Protein AF-A0A4V2Z2Y6-F1 (afdb_monomer_lite)

Organism: NCBI:txid2541721

pLDDT: mean 91.77, std 3.87, range [68.0, 96.38]

Structure (mmCIF, N/CA/C/O backbone):
data_AF-A0A4V2Z2Y6-F1
#
_entry.id   AF-A0A4V2Z2Y6-F1
#
loop_
_atom_site.group_PDB
_atom_site.id
_atom_site.type_symbol
_atom_site.label_atom_id
_atom_site.label_alt_id
_atom_site.label_comp_id
_atom_site.label_asym_id
_atom_site.label_entity_id
_atom_site.label_seq_id
_atom_site.pdbx_PDB_ins_code
_atom_site.Cartn_x
_atom_site.Cartn_y
_atom_site.Cartn_z
_atom_site.occupancy
_atom_site.B_iso_or_equiv
_atom_site.auth_seq_id
_atom_site.auth_comp_id
_atom_site.auth_asym_id
_atom_site.auth_atom_id
_atom_site.pdbx_PDB_model_num
ATOM 1 N N . MET A 1 1 ? 8.588 10.520 -8.752 1.00 68.00 1 MET A N 1
ATOM 2 C CA . MET A 1 1 ? 9.997 10.055 -8.668 1.00 68.00 1 MET A CA 1
ATOM 3 C C . MET A 1 1 ? 9.843 8.605 -8.292 1.00 68.00 1 MET A C 1
ATOM 5 O O . MET A 1 1 ? 9.281 8.375 -7.235 1.00 68.00 1 MET A O 1
ATOM 9 N N . ALA A 1 2 ? 10.259 7.657 -9.127 1.00 83.81 2 ALA A N 1
ATOM 10 C CA . ALA A 1 2 ? 10.007 6.252 -8.828 1.00 83.81 2 ALA A CA 1
ATOM 11 C C . ALA A 1 2 ? 10.608 5.835 -7.472 1.00 83.81 2 ALA A C 1
ATOM 13 O O . ALA A 1 2 ? 11.681 6.308 -7.082 1.00 83.81 2 ALA A O 1
ATOM 14 N N . LEU A 1 3 ? 9.924 4.936 -6.769 1.00 88.38 3 LEU A N 1
ATOM 15 C CA . LEU A 1 3 ? 10.452 4.261 -5.594 1.00 88.38 3 LEU A CA 1
ATOM 16 C C . LEU A 1 3 ? 11.565 3.317 -6.046 1.00 88.38 3 LEU A C 1
ATOM 18 O O . LEU A 1 3 ? 11.307 2.328 -6.735 1.00 88.38 3 LEU A O 1
ATOM 22 N N . SER A 1 4 ? 12.796 3.604 -5.630 1.00 90.88 4 SER A N 1
ATOM 23 C CA . SER A 1 4 ? 13.907 2.666 -5.796 1.00 90.88 4 SER A CA 1
ATOM 24 C C . SER A 1 4 ? 13.639 1.371 -5.029 1.00 90.88 4 SER A C 1
ATOM 26 O O . SER A 1 4 ? 12.834 1.341 -4.092 1.00 90.88 4 SER A O 1
ATOM 28 N N . TYR A 1 5 ? 14.365 0.305 -5.361 1.00 90.12 5 TYR A N 1
ATOM 29 C CA . TYR A 1 5 ? 14.294 -0.952 -4.610 1.00 90.12 5 TYR A CA 1
ATOM 30 C C . TYR A 1 5 ? 14.439 -0.767 -3.088 1.00 90.12 5 TYR A C 1
ATOM 32 O O . TYR A 1 5 ? 13.681 -1.350 -2.315 1.00 90.12 5 TYR A O 1
ATOM 40 N N . GLU A 1 6 ? 15.359 0.093 -2.638 1.00 91.06 6 GLU A N 1
ATOM 41 C CA . GLU A 1 6 ? 15.548 0.373 -1.209 1.00 91.06 6 GLU A CA 1
ATOM 42 C C . GLU A 1 6 ? 14.311 1.048 -0.588 1.00 91.06 6 GLU A C 1
ATOM 44 O O . GLU A 1 6 ? 13.878 0.674 0.506 1.00 91.06 6 GLU A O 1
ATOM 49 N N . SER A 1 7 ? 13.708 2.014 -1.290 1.00 91.81 7 SER A N 1
ATOM 50 C CA . SER A 1 7 ? 12.463 2.656 -0.855 1.00 91.81 7 SER A CA 1
ATOM 51 C C . SER A 1 7 ? 11.309 1.657 -0.792 1.00 91.81 7 SER A C 1
ATOM 53 O O . SER A 1 7 ? 10.552 1.661 0.177 1.00 91.81 7 SER A O 1
ATOM 55 N N . VAL A 1 8 ? 11.208 0.746 -1.764 1.00 91.94 8 VAL A N 1
ATOM 56 C CA . VAL A 1 8 ? 10.206 -0.330 -1.759 1.00 91.94 8 VAL A CA 1
ATOM 57 C C . VAL A 1 8 ? 10.421 -1.255 -0.560 1.00 91.94 8 VAL A C 1
ATOM 59 O O . VAL A 1 8 ? 9.474 -1.550 0.163 1.00 91.94 8 VAL A O 1
ATOM 62 N N . GLN A 1 9 ? 11.658 -1.648 -0.249 1.00 92.38 9 GLN A N 1
ATOM 63 C CA . GLN A 1 9 ? 11.939 -2.449 0.949 1.00 92.38 9 GLN A CA 1
ATOM 64 C C . GLN A 1 9 ? 11.532 -1.737 2.248 1.00 92.38 9 GLN A C 1
ATOM 66 O O . GLN A 1 9 ? 11.025 -2.378 3.172 1.00 92.38 9 GLN A O 1
ATOM 71 N N . LYS A 1 10 ? 11.728 -0.416 2.338 1.00 93.81 10 LYS A N 1
ATOM 72 C CA . LYS A 1 10 ? 11.241 0.382 3.475 1.00 93.81 10 LYS A CA 1
ATOM 73 C C . LYS A 1 10 ? 9.711 0.414 3.516 1.00 93.81 10 LYS A C 1
ATOM 75 O O . LYS A 1 10 ? 9.150 0.209 4.589 1.00 93.81 10 LYS A O 1
ATOM 80 N N . ALA A 1 11 ? 9.043 0.559 2.371 1.00 93.62 11 ALA A N 1
ATOM 81 C CA . ALA A 1 11 ? 7.581 0.513 2.270 1.00 93.62 11 ALA A CA 1
ATOM 82 C C . ALA A 1 11 ? 7.025 -0.814 2.785 1.00 93.62 11 ALA A C 1
ATOM 84 O O . ALA A 1 11 ? 6.099 -0.826 3.591 1.00 93.62 11 ALA A O 1
ATOM 85 N N . TYR A 1 12 ? 7.658 -1.929 2.422 1.00 94.12 12 TYR A N 1
ATOM 86 C CA . TYR A 1 12 ? 7.295 -3.251 2.932 1.00 94.12 12 TYR A CA 1
ATOM 87 C C . TYR A 1 12 ? 7.425 -3.354 4.452 1.00 94.12 12 TYR A C 1
ATOM 89 O O . TYR A 1 12 ? 6.536 -3.903 5.101 1.00 94.12 12 TYR A O 1
ATOM 97 N N . LYS A 1 13 ? 8.490 -2.802 5.048 1.00 94.88 13 LYS A N 1
ATOM 98 C CA . LYS A 1 13 ? 8.627 -2.757 6.515 1.00 94.88 13 LYS A CA 1
ATOM 99 C C . LYS A 1 13 ? 7.481 -1.977 7.154 1.00 94.88 13 LYS A C 1
ATOM 101 O O . LYS A 1 13 ? 6.908 -2.448 8.132 1.00 94.88 13 LYS A O 1
ATOM 106 N N . VAL A 1 14 ? 7.108 -0.834 6.578 1.00 95.06 14 VAL A N 1
ATOM 107 C CA . VAL A 1 14 ? 5.961 -0.052 7.056 1.00 95.06 14 VAL A CA 1
ATOM 108 C C . VAL A 1 14 ? 4.663 -0.847 6.910 1.00 95.06 14 VAL A C 1
ATOM 110 O O . VAL A 1 14 ? 3.914 -0.943 7.876 1.00 95.06 14 VAL A O 1
ATOM 113 N N . PHE A 1 15 ? 4.411 -1.495 5.770 1.00 95.56 15 PHE A N 1
ATOM 114 C CA . PHE A 1 15 ? 3.228 -2.343 5.595 1.00 95.56 15 PHE A CA 1
ATOM 115 C C . PHE A 1 15 ? 3.176 -3.494 6.605 1.00 95.56 15 PHE A C 1
ATOM 117 O O . PHE A 1 15 ? 2.107 -3.792 7.129 1.00 95.56 15 PHE A O 1
ATOM 124 N N . HIS A 1 16 ? 4.310 -4.108 6.950 1.00 95.62 16 HIS A N 1
ATOM 125 C CA . HIS A 1 16 ? 4.364 -5.124 8.004 1.00 95.62 16 HIS A CA 1
ATOM 126 C C . HIS A 1 16 ? 4.024 -4.570 9.395 1.00 95.62 16 HIS A C 1
ATOM 128 O O . HIS A 1 16 ? 3.392 -5.272 10.184 1.00 95.62 16 HIS A O 1
ATOM 134 N N . GLU A 1 17 ? 4.392 -3.324 9.697 1.00 95.38 17 GLU A N 1
ATOM 135 C CA . GLU A 1 17 ? 3.953 -2.653 10.925 1.00 95.38 17 GLU A CA 1
ATOM 136 C C . GLU A 1 17 ? 2.448 -2.355 10.892 1.00 95.38 17 GLU A C 1
ATOM 138 O O . GLU A 1 17 ? 1.746 -2.652 11.859 1.00 95.38 17 GLU A O 1
ATOM 143 N N . LEU A 1 18 ? 1.923 -1.869 9.763 1.00 94.12 18 LEU A N 1
ATOM 144 C CA . LEU A 1 18 ? 0.485 -1.642 9.581 1.00 94.12 18 LEU A CA 1
ATOM 145 C C . LEU A 1 18 ? -0.325 -2.940 9.664 1.00 94.12 18 LEU A C 1
ATOM 147 O O . LEU A 1 18 ? -1.430 -2.932 10.200 1.00 94.12 18 LEU A O 1
ATOM 151 N N . LYS A 1 19 ? 0.238 -4.072 9.225 1.00 95.38 19 LYS A N 1
ATOM 152 C CA . LYS A 1 19 ? -0.386 -5.398 9.332 1.00 95.38 19 LYS A CA 1
ATOM 153 C C . LYS A 1 19 ? -0.694 -5.802 10.778 1.00 95.38 19 LYS A C 1
ATOM 155 O O . LYS A 1 19 ? -1.596 -6.597 11.009 1.00 95.38 19 LYS A O 1
ATOM 160 N N . LYS A 1 20 ? 0.004 -5.243 11.774 1.00 94.88 20 LYS A N 1
ATOM 161 C CA . LYS A 1 20 ? -0.326 -5.473 13.193 1.00 94.88 20 LYS A CA 1
ATOM 162 C C . LYS A 1 20 ? -1.671 -4.847 13.586 1.00 94.88 20 LYS A C 1
ATOM 164 O O . LYS A 1 20 ? -2.311 -5.338 14.507 1.00 94.88 20 LYS A O 1
ATOM 169 N N . ILE A 1 21 ? -2.083 -3.785 12.892 1.00 93.75 21 ILE A N 1
ATOM 170 C CA . ILE A 1 21 ? -3.359 -3.075 13.082 1.00 93.75 21 ILE A CA 1
ATOM 171 C C . ILE A 1 21 ? -4.419 -3.602 12.103 1.00 93.75 21 ILE A C 1
ATOM 173 O O . ILE A 1 21 ? -5.591 -3.688 12.454 1.00 93.75 21 ILE A O 1
ATOM 177 N N . LEU A 1 22 ? -3.998 -3.992 10.895 1.00 93.75 22 LEU A N 1
ATOM 178 C CA . LEU A 1 22 ? -4.827 -4.579 9.842 1.00 93.75 22 LEU A CA 1
ATOM 179 C C . LEU A 1 22 ? -4.324 -5.997 9.498 1.00 93.75 22 LEU A C 1
ATOM 181 O O . LEU A 1 22 ? -3.590 -6.165 8.521 1.00 93.75 22 LEU A O 1
ATOM 185 N N . PRO A 1 23 ? -4.691 -7.035 10.277 1.00 93.69 23 PRO A N 1
ATOM 186 C CA . PRO A 1 23 ? -4.166 -8.397 10.104 1.00 93.69 23 PRO A CA 1
ATOM 187 C C . PRO A 1 23 ? -4.456 -9.015 8.735 1.00 93.69 23 PRO A C 1
ATOM 189 O O . PRO A 1 23 ? -3.683 -9.844 8.250 1.00 93.69 23 PRO A O 1
ATOM 192 N N . GLU A 1 24 ? -5.548 -8.581 8.108 1.00 94.12 24 GLU A N 1
ATOM 193 C CA . GLU A 1 24 ? -5.983 -9.006 6.778 1.00 94.12 24 GLU A CA 1
ATOM 194 C C . GLU A 1 24 ? -5.103 -8.461 5.645 1.00 94.12 24 GLU A C 1
ATOM 196 O O . GLU A 1 24 ? -5.280 -8.863 4.501 1.00 94.12 24 GLU A O 1
ATOM 201 N N . LEU A 1 25 ? -4.144 -7.570 5.939 1.00 95.94 25 LEU A N 1
ATOM 202 C CA . LEU A 1 25 ? -3.232 -7.030 4.937 1.00 95.94 25 LEU A CA 1
ATOM 203 C C . LEU A 1 25 ? -2.322 -8.131 4.362 1.00 95.94 25 LEU A C 1
ATOM 205 O O .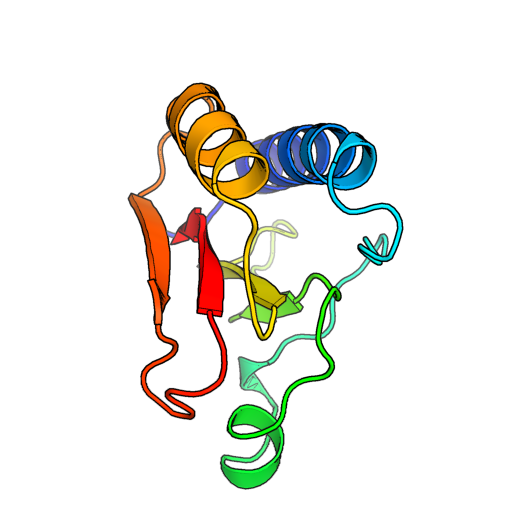 LEU A 1 25 ? -1.409 -8.658 5.013 1.00 95.94 25 LEU A O 1
ATOM 209 N N . GLU A 1 26 ? -2.557 -8.463 3.103 1.00 96.06 26 GLU A N 1
ATOM 210 C CA . GLU A 1 26 ? -1.750 -9.326 2.260 1.00 96.06 26 GLU A CA 1
ATOM 211 C C . GLU A 1 26 ? -0.602 -8.519 1.637 1.00 96.06 26 GLU A C 1
ATOM 213 O O . GLU A 1 26 ? -0.800 -7.523 0.941 1.00 96.06 26 GLU A O 1
ATOM 218 N N . ILE A 1 27 ? 0.628 -8.964 1.900 1.00 95.75 27 ILE A N 1
ATOM 219 C CA . ILE A 1 27 ? 1.861 -8.310 1.449 1.00 95.75 27 ILE A CA 1
ATOM 220 C C . ILE A 1 27 ? 2.644 -9.340 0.619 1.00 95.75 27 ILE A C 1
ATOM 222 O O . ILE A 1 27 ? 3.484 -10.057 1.171 1.00 95.75 27 ILE A O 1
ATOM 226 N N . PRO A 1 28 ? 2.329 -9.510 -0.677 1.00 93.56 28 PRO A N 1
ATOM 227 C CA . PRO A 1 28 ? 3.026 -10.457 -1.538 1.00 93.56 28 PRO A CA 1
ATOM 228 C C . PRO A 1 28 ? 4.480 -10.028 -1.748 1.00 93.56 28 PRO A C 1
ATOM 230 O O . PRO A 1 28 ? 4.772 -8.842 -1.888 1.00 93.56 28 PRO A O 1
ATOM 233 N N . SER A 1 29 ? 5.400 -10.993 -1.842 1.00 86.38 29 SER A N 1
ATOM 234 C CA . SER A 1 29 ? 6.809 -10.711 -2.166 1.00 86.38 29 SER A CA 1
ATOM 235 C C . SER A 1 29 ? 6.975 -10.030 -3.528 1.00 86.38 29 SER A C 1
ATOM 237 O O . SER A 1 29 ? 7.926 -9.281 -3.723 1.00 86.38 29 SER A O 1
ATOM 239 N N . TRP A 1 30 ? 6.034 -10.274 -4.444 1.00 85.75 30 TRP A N 1
ATOM 240 C CA . TRP A 1 30 ? 5.940 -9.635 -5.751 1.00 85.75 30 TRP A CA 1
ATOM 241 C C . TRP A 1 30 ? 4.498 -9.165 -5.960 1.00 85.75 30 TRP A C 1
ATOM 243 O O . TRP A 1 30 ? 3.633 -10.005 -6.209 1.00 85.75 30 TRP A O 1
ATOM 253 N N . PRO A 1 31 ? 4.216 -7.863 -5.802 1.00 91.50 31 PRO A N 1
ATOM 254 C CA . PRO A 1 31 ? 2.872 -7.346 -5.974 1.00 91.50 31 PRO A CA 1
ATOM 255 C C . PRO A 1 31 ? 2.504 -7.341 -7.460 1.00 91.50 31 PRO A C 1
ATOM 257 O O . PRO A 1 31 ? 3.377 -7.223 -8.326 1.00 91.50 31 PRO A O 1
ATOM 260 N N . GLU A 1 32 ? 1.213 -7.489 -7.756 1.00 92.25 32 GLU A N 1
ATOM 261 C CA . GLU A 1 32 ? 0.713 -7.335 -9.124 1.00 92.25 32 GLU A CA 1
ATOM 262 C C . GLU A 1 32 ? 0.926 -5.895 -9.606 1.00 92.25 32 GLU A C 1
ATOM 264 O O . GLU A 1 32 ? 0.741 -4.948 -8.835 1.00 92.25 32 GLU A O 1
ATOM 269 N N . ASP A 1 33 ? 1.284 -5.742 -10.885 1.00 93.00 33 ASP A N 1
ATOM 270 C CA . ASP A 1 33 ? 1.350 -4.436 -11.537 1.00 93.00 33 ASP A CA 1
ATOM 271 C C . ASP A 1 33 ? -0.050 -4.025 -12.004 1.00 93.00 33 ASP A C 1
ATOM 273 O O . ASP A 1 33 ? -0.631 -4.606 -12.926 1.00 93.00 33 ASP A O 1
ATOM 277 N N . MET A 1 34 ? -0.616 -3.019 -11.344 1.00 92.50 34 MET A N 1
ATOM 278 C CA . MET A 1 34 ? -1.919 -2.476 -11.705 1.00 92.50 34 MET A CA 1
ATOM 279 C C . MET A 1 34 ? -1.881 -1.659 -12.999 1.00 92.50 34 MET A C 1
ATOM 281 O O . MET A 1 34 ? -2.943 -1.412 -13.578 1.00 92.50 34 MET A O 1
ATOM 285 N N . SER A 1 35 ? -0.707 -1.256 -13.493 1.00 88.94 35 SER A N 1
ATOM 286 C CA . SER A 1 35 ? -0.582 -0.540 -14.767 1.00 88.94 35 SER A CA 1
ATOM 287 C C . SER A 1 35 ? -1.005 -1.374 -15.975 1.00 88.94 35 SER A C 1
ATOM 289 O O . SER A 1 35 ? -1.447 -0.808 -16.974 1.00 88.94 35 SER A O 1
ATOM 291 N N . ASP A 1 36 ? -1.009 -2.700 -15.850 1.00 89.31 36 ASP A N 1
ATOM 292 C CA . ASP A 1 36 ? -1.486 -3.612 -16.896 1.00 89.31 36 ASP A CA 1
ATOM 293 C C . ASP A 1 36 ? -2.988 -3.923 -16.784 1.00 89.31 36 ASP A C 1
ATOM 295 O O . ASP A 1 36 ? -3.574 -4.596 -17.633 1.00 89.31 36 ASP A O 1
ATOM 299 N N . TRP A 1 37 ? -3.649 -3.454 -15.722 1.00 91.88 37 TRP A N 1
ATOM 300 C CA . TRP A 1 37 ? -5.061 -3.743 -15.496 1.00 91.88 37 TRP A CA 1
ATOM 301 C C . TRP A 1 37 ? -5.969 -2.880 -16.370 1.00 91.88 37 TRP A C 1
ATOM 303 O O . TRP A 1 37 ? -5.721 -1.685 -16.552 1.00 91.88 37 TRP A O 1
ATOM 313 N N . SER A 1 38 ? -7.081 -3.471 -16.818 1.00 91.44 38 SER A N 1
ATOM 314 C CA . SER A 1 38 ? -8.189 -2.729 -17.419 1.00 91.44 38 SER A CA 1
ATOM 315 C C . SER A 1 38 ? -8.781 -1.725 -16.428 1.00 91.44 38 SER A C 1
ATOM 317 O O . SER A 1 38 ? -8.691 -1.899 -15.209 1.00 91.44 38 SER A O 1
ATOM 319 N N . GLU A 1 39 ? -9.439 -0.685 -16.940 1.00 87.62 39 GLU A N 1
ATOM 320 C CA . GLU A 1 39 ? -10.062 0.340 -16.094 1.00 87.62 39 GLU A CA 1
ATOM 321 C C . GLU A 1 39 ? -11.070 -0.254 -15.108 1.00 87.62 39 GLU A C 1
ATOM 323 O O . GLU A 1 39 ? -10.976 0.030 -13.916 1.00 87.62 39 GLU A O 1
ATOM 328 N N . SER A 1 40 ? -11.919 -1.174 -15.575 1.00 88.56 40 SER A N 1
ATOM 329 C CA . SER A 1 40 ? -12.901 -1.880 -14.746 1.00 88.56 40 SER A CA 1
ATOM 330 C C . SER A 1 40 ? -12.264 -2.673 -13.599 1.00 88.56 40 SER A C 1
ATOM 332 O O . SER A 1 40 ? -12.788 -2.698 -12.489 1.00 88.56 40 SER A O 1
ATOM 334 N N . LYS A 1 41 ? -11.103 -3.304 -13.830 1.00 90.06 41 LYS A N 1
ATOM 335 C CA . LYS A 1 41 ? -10.380 -4.040 -12.781 1.00 90.06 41 LYS A CA 1
ATOM 336 C C . LYS A 1 41 ? -9.756 -3.070 -11.769 1.00 90.06 41 LYS A C 1
ATOM 338 O O . LYS A 1 41 ? -9.690 -3.382 -10.585 1.00 90.06 41 LYS A O 1
ATOM 343 N N . ARG A 1 42 ? -9.334 -1.877 -12.208 1.00 89.25 42 ARG A N 1
ATOM 344 C CA . ARG A 1 42 ? -8.814 -0.827 -11.313 1.00 89.25 42 ARG A CA 1
ATOM 345 C C . ARG A 1 42 ? -9.892 -0.159 -10.466 1.00 89.25 42 ARG A C 1
ATOM 347 O O . ARG A 1 42 ? -9.538 0.405 -9.447 1.00 89.25 42 ARG A O 1
ATOM 354 N N . GLU A 1 43 ? -11.161 -0.187 -10.859 1.00 89.75 43 GLU A N 1
ATOM 355 C CA . GLU A 1 43 ? -12.273 0.372 -10.066 1.00 89.75 43 GLU A CA 1
ATOM 356 C C . GLU A 1 43 ? -12.656 -0.513 -8.872 1.00 89.75 43 GLU A C 1
ATOM 358 O O . GLU A 1 43 ? -13.171 -0.024 -7.865 1.00 89.75 43 GLU A O 1
ATOM 363 N N . SER A 1 44 ? -12.367 -1.811 -8.956 1.00 89.94 44 SER A N 1
ATOM 364 C CA . SER A 1 44 ? -12.655 -2.784 -7.901 1.00 89.94 44 SER A CA 1
ATOM 365 C C . SER A 1 44 ? -11.422 -3.648 -7.594 1.00 89.94 44 SER A C 1
ATOM 367 O O . SER A 1 44 ? -11.430 -4.860 -7.828 1.00 89.94 44 SER A O 1
ATOM 369 N N . PRO A 1 45 ? -10.320 -3.045 -7.102 1.00 91.38 45 PRO A N 1
ATOM 370 C CA . PRO A 1 45 ? -9.177 -3.816 -6.644 1.00 91.38 45 PRO A CA 1
ATOM 371 C C . PRO A 1 45 ? -9.573 -4.622 -5.403 1.00 91.38 45 PRO A C 1
ATOM 373 O O . PRO A 1 45 ? -10.370 -4.171 -4.578 1.00 91.38 45 PRO A O 1
ATOM 376 N N . LYS A 1 46 ? -8.978 -5.806 -5.227 1.00 93.06 46 LYS A N 1
ATOM 377 C CA . LYS A 1 46 ? -9.133 -6.553 -3.973 1.00 93.06 46 LYS A CA 1
ATOM 378 C C . LYS A 1 46 ? -8.555 -5.710 -2.832 1.00 93.06 46 LYS A C 1
ATOM 380 O O . LYS A 1 46 ? -7.424 -5.229 -2.934 1.00 93.06 46 LYS A O 1
ATOM 385 N N . ILE A 1 47 ? -9.339 -5.534 -1.773 1.00 94.12 47 ILE A N 1
ATOM 386 C CA . ILE A 1 47 ? -8.944 -4.793 -0.573 1.00 94.12 47 ILE A CA 1
ATOM 387 C C . ILE A 1 47 ? -7.881 -5.548 0.228 1.00 94.12 47 ILE A C 1
ATOM 389 O O . ILE A 1 47 ? -7.727 -6.761 0.101 1.00 94.12 47 ILE A O 1
ATOM 393 N N . ASN A 1 48 ? -7.168 -4.808 1.072 1.00 94.81 48 ASN A N 1
ATOM 394 C CA . ASN A 1 48 ? -6.137 -5.287 1.980 1.00 94.81 48 ASN A CA 1
ATOM 395 C C . ASN A 1 48 ? -5.049 -6.097 1.255 1.00 94.81 48 ASN A C 1
ATOM 397 O O . ASN A 1 48 ? -4.470 -7.002 1.835 1.00 94.81 48 ASN A O 1
ATOM 401 N N . LEU A 1 49 ? -4.747 -5.772 -0.004 1.00 96.19 49 LEU A N 1
ATOM 402 C CA . LEU A 1 49 ? -3.656 -6.365 -0.775 1.00 96.19 49 LEU A CA 1
ATOM 403 C C . LEU A 1 49 ? -2.731 -5.254 -1.276 1.00 96.19 49 LEU A C 1
ATOM 405 O O . LEU A 1 49 ? -3.203 -4.225 -1.762 1.00 96.19 49 LEU A O 1
ATOM 409 N N . VAL A 1 50 ? -1.421 -5.452 -1.126 1.00 96.38 50 VAL A N 1
ATOM 410 C CA . VAL A 1 50 ? -0.407 -4.536 -1.660 1.00 96.38 50 VAL A CA 1
ATOM 411 C C . VAL A 1 50 ? -0.232 -4.757 -3.162 1.00 96.38 50 VAL A C 1
ATOM 413 O O . VAL A 1 50 ? -0.006 -5.878 -3.620 1.00 96.38 50 VAL A O 1
ATOM 416 N N . TYR A 1 51 ? -0.269 -3.657 -3.906 1.00 95.69 51 TYR A N 1
ATOM 417 C CA . TYR A 1 51 ? -0.100 -3.571 -5.349 1.00 95.69 51 TYR A CA 1
ATOM 418 C C . TYR A 1 51 ? 1.017 -2.604 -5.720 1.00 95.69 51 TYR A C 1
ATOM 420 O O . TYR A 1 51 ? 1.295 -1.644 -4.995 1.00 95.69 51 TYR A O 1
ATOM 428 N N . GLY A 1 52 ? 1.615 -2.840 -6.883 1.00 94.31 52 GLY A N 1
ATOM 429 C CA . GLY A 1 52 ? 2.546 -1.923 -7.518 1.00 94.31 52 GLY A CA 1
ATOM 430 C C . GLY A 1 52 ? 1.932 -1.256 -8.750 1.00 94.31 52 GLY A C 1
ATOM 431 O O . GLY A 1 52 ? 0.944 -1.735 -9.305 1.00 94.31 52 GLY A O 1
ATOM 432 N N . PHE A 1 53 ? 2.529 -0.150 -9.182 1.00 92.38 53 PHE A N 1
ATOM 433 C CA . PHE A 1 53 ? 2.272 0.476 -10.481 1.00 92.38 53 PHE A CA 1
ATOM 434 C C . PHE A 1 53 ? 3.593 0.751 -11.193 1.00 92.38 53 PHE A C 1
ATOM 436 O O . PHE A 1 53 ? 4.503 1.320 -10.580 1.00 92.38 53 PHE A O 1
ATOM 443 N N . ASP A 1 54 ? 3.667 0.399 -12.475 1.00 91.50 54 ASP A N 1
ATOM 444 C CA . ASP A 1 54 ? 4.815 0.604 -13.363 1.00 91.50 54 ASP A CA 1
ATOM 445 C C . ASP A 1 54 ? 6.118 0.071 -12.759 1.00 91.50 54 ASP A C 1
ATOM 447 O O . ASP A 1 54 ? 6.987 0.835 -12.306 1.00 91.50 54 ASP A O 1
ATOM 451 N N . LYS A 1 55 ? 6.266 -1.257 -12.755 1.00 90.75 55 LYS A N 1
ATOM 452 C CA . LYS A 1 55 ? 7.488 -1.914 -12.286 1.00 90.75 55 LYS A CA 1
ATOM 453 C C . LYS A 1 55 ? 8.720 -1.387 -13.027 1.00 90.75 55 LYS A C 1
ATOM 455 O O . LYS A 1 55 ? 8.755 -1.309 -14.255 1.00 90.75 55 LYS A O 1
ATOM 460 N N . LYS A 1 56 ? 9.771 -1.067 -12.275 1.00 90.19 56 LYS A N 1
ATOM 461 C CA . LYS A 1 56 ? 11.044 -0.573 -12.814 1.00 90.19 56 LYS A CA 1
ATOM 462 C C . LYS A 1 56 ? 12.069 -1.697 -12.962 1.00 90.19 56 LYS A C 1
ATOM 464 O O . LYS A 1 56 ? 11.968 -2.760 -12.345 1.00 90.19 56 LYS A O 1
ATOM 469 N N . SER A 1 57 ? 13.087 -1.455 -13.788 1.00 86.38 57 SER A N 1
ATOM 470 C CA . SER A 1 57 ? 14.147 -2.429 -14.088 1.00 86.38 57 SER A CA 1
ATOM 471 C C . SER A 1 57 ? 15.002 -2.801 -12.874 1.00 86.38 57 SER A C 1
ATOM 473 O O . SER A 1 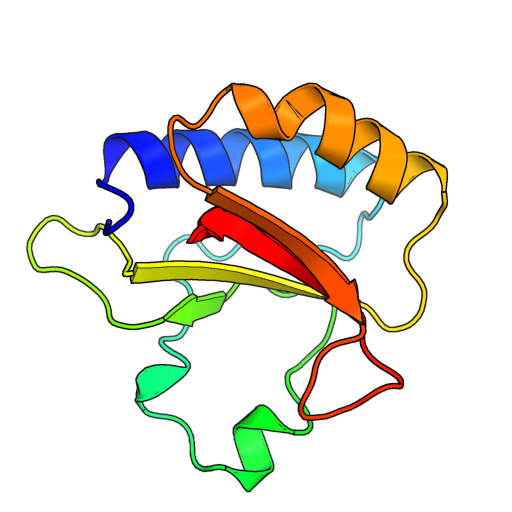57 ? 15.566 -3.889 -12.837 1.00 86.38 57 SER A O 1
ATOM 475 N N . ASP A 1 58 ? 15.093 -1.921 -11.876 1.00 86.12 58 ASP A N 1
ATOM 476 C CA . ASP A 1 58 ? 15.805 -2.147 -10.614 1.00 86.12 58 ASP A CA 1
ATOM 477 C C . ASP A 1 58 ? 14.952 -2.889 -9.569 1.00 86.12 58 ASP A C 1
ATOM 479 O O . ASP A 1 58 ? 15.356 -2.995 -8.418 1.00 86.12 58 ASP A O 1
ATOM 483 N N . SER A 1 59 ? 13.783 -3.422 -9.947 1.00 84.44 59 SER A N 1
ATOM 484 C CA . SER A 1 59 ? 12.761 -3.938 -9.017 1.00 84.44 59 SER A CA 1
ATOM 485 C C . SER A 1 59 ? 12.137 -2.871 -8.109 1.00 84.44 59 SER A C 1
ATOM 487 O O . SER A 1 59 ? 11.465 -3.211 -7.133 1.00 84.44 59 SER A O 1
ATOM 489 N N . GLY A 1 60 ? 12.330 -1.594 -8.439 1.00 90.31 60 GLY A N 1
ATOM 490 C CA . GLY A 1 60 ? 11.532 -0.489 -7.937 1.00 90.31 60 GLY A CA 1
ATOM 491 C C . GLY A 1 60 ? 10.133 -0.445 -8.558 1.00 90.31 60 GLY A C 1
ATOM 492 O O . GLY A 1 60 ? 9.772 -1.259 -9.415 1.00 90.31 60 GLY A O 1
ATOM 493 N N . TRP A 1 61 ? 9.350 0.542 -8.138 1.00 92.81 61 TRP A N 1
ATOM 494 C CA . TRP A 1 61 ? 7.981 0.779 -8.602 1.00 92.81 61 TRP A CA 1
ATOM 495 C C . TRP A 1 61 ? 7.735 2.277 -8.746 1.00 92.81 61 TRP A C 1
ATOM 497 O O . TRP A 1 61 ? 8.319 3.060 -8.004 1.00 92.81 61 TRP A O 1
ATOM 507 N N . GLU A 1 62 ? 6.874 2.713 -9.665 1.00 92.62 62 GLU A N 1
ATOM 508 C CA . GLU A 1 62 ? 6.438 4.117 -9.634 1.00 92.62 62 GLU A CA 1
ATOM 509 C C . GLU A 1 62 ? 5.586 4.374 -8.391 1.00 92.62 62 GLU A C 1
ATOM 511 O O . GLU A 1 62 ? 5.808 5.353 -7.691 1.00 92.62 62 GLU A O 1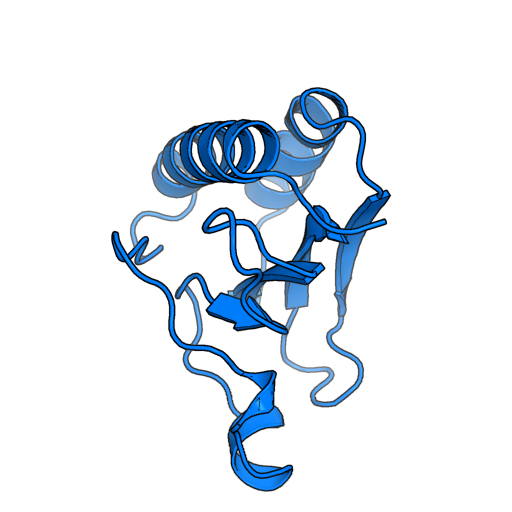
ATOM 516 N N . ASN A 1 63 ? 4.669 3.452 -8.079 1.00 92.50 63 ASN A N 1
ATOM 517 C CA . ASN A 1 63 ? 3.843 3.530 -6.879 1.00 92.50 63 ASN A CA 1
ATOM 518 C C . ASN A 1 63 ? 3.749 2.170 -6.196 1.00 92.50 63 ASN A C 1
ATOM 520 O O . ASN A 1 63 ? 3.731 1.135 -6.865 1.00 92.50 63 ASN A O 1
ATOM 524 N N . ILE A 1 64 ? 3.610 2.181 -4.872 1.00 94.75 64 ILE A N 1
ATOM 525 C CA . ILE A 1 64 ? 3.253 0.988 -4.107 1.00 94.75 64 ILE A CA 1
ATOM 526 C C . ILE A 1 64 ? 2.187 1.323 -3.072 1.00 94.75 64 ILE A C 1
ATOM 528 O O . ILE A 1 64 ? 2.366 2.231 -2.257 1.00 94.75 64 ILE A O 1
ATOM 532 N N . VAL A 1 65 ? 1.056 0.623 -3.133 1.00 95.88 65 VAL A N 1
ATOM 533 C CA . VAL A 1 65 ? -0.159 0.993 -2.397 1.00 95.88 65 VAL A CA 1
ATOM 534 C C . VAL A 1 65 ? -0.970 -0.231 -1.994 1.00 95.88 65 VAL A C 1
ATOM 536 O O . VAL A 1 65 ? -0.840 -1.291 -2.593 1.00 95.88 65 VAL A O 1
ATOM 539 N N . PHE A 1 66 ? -1.866 -0.075 -1.028 1.00 96.38 66 PHE A N 1
ATOM 540 C CA . PHE A 1 66 ? -2.975 -1.001 -0.808 1.00 96.38 66 PHE A CA 1
ATOM 541 C C . PHE A 1 66 ? -4.293 -0.232 -0.701 1.00 96.38 66 PHE A C 1
ATOM 543 O O . PHE A 1 66 ? -4.304 0.986 -0.491 1.00 96.38 66 PHE A O 1
ATOM 550 N N . PHE A 1 67 ? -5.401 -0.958 -0.847 1.00 95.56 67 PHE A N 1
ATOM 551 C CA . PHE A 1 67 ? -6.756 -0.413 -0.769 1.00 95.56 67 PHE A CA 1
ATOM 552 C C . PHE A 1 67 ? -7.494 -0.955 0.449 1.00 95.56 67 PHE A C 1
ATOM 554 O O . PHE A 1 67 ? -7.305 -2.112 0.803 1.00 95.56 67 PHE A O 1
ATOM 561 N N . THR A 1 68 ? -8.358 -0.165 1.075 1.00 94.25 68 THR A N 1
ATOM 562 C CA . THR A 1 68 ? -9.207 -0.616 2.189 1.00 94.25 68 THR A CA 1
ATOM 563 C C . THR A 1 68 ? -10.519 0.163 2.194 1.00 94.25 68 THR A C 1
ATOM 565 O O . THR A 1 68 ? -10.512 1.333 1.831 1.00 94.25 68 THR A O 1
ATOM 568 N N . SER A 1 69 ? -11.648 -0.456 2.535 1.00 89.69 69 SER A N 1
ATOM 569 C CA . SER A 1 69 ? -12.964 0.200 2.459 1.00 89.69 69 SER A CA 1
ATOM 570 C C . SER A 1 69 ? -13.229 1.157 3.625 1.00 89.69 69 SER A C 1
ATOM 572 O O . SER A 1 69 ? -13.906 2.163 3.460 1.00 89.69 69 SER A O 1
ATOM 574 N N . GLU A 1 70 ? -12.648 0.891 4.797 1.00 87.69 70 GLU A N 1
ATOM 575 C CA . GLU A 1 70 ? -12.851 1.693 6.010 1.00 87.69 70 GLU A CA 1
ATOM 576 C C . GLU A 1 70 ? -11.573 1.673 6.869 1.00 87.69 70 GLU A C 1
ATOM 578 O O . GLU A 1 70 ? -11.439 0.849 7.779 1.00 87.69 70 GLU A O 1
ATOM 583 N N . PRO A 1 71 ? -10.576 2.531 6.584 1.00 90.81 71 PRO A N 1
ATOM 584 C CA . PRO A 1 71 ? -9.354 2.547 7.375 1.00 90.81 71 PRO A CA 1
ATOM 585 C C . PRO A 1 71 ? -9.659 3.027 8.797 1.00 90.81 71 PRO A C 1
ATOM 587 O O . PRO A 1 71 ? -10.260 4.084 9.000 1.00 90.81 71 PRO A O 1
ATOM 590 N N . SER A 1 72 ? -9.196 2.282 9.801 1.00 92.88 72 SER A N 1
ATOM 591 C CA . SER A 1 72 ? -9.293 2.733 11.188 1.00 92.88 72 SER A CA 1
ATOM 592 C C . SER A 1 72 ? -8.431 3.981 11.418 1.00 92.88 72 SER A C 1
ATOM 594 O O . SER A 1 72 ? -7.385 4.157 10.789 1.00 92.88 72 SER A O 1
ATOM 596 N N . ILE A 1 73 ? -8.833 4.839 12.363 1.00 93.19 73 ILE A N 1
ATOM 597 C CA . ILE A 1 73 ? -8.055 6.039 12.730 1.00 93.19 73 ILE A CA 1
ATOM 598 C C . ILE A 1 73 ? -6.624 5.648 13.127 1.00 93.19 73 ILE A C 1
ATOM 600 O O . ILE A 1 73 ? -5.668 6.250 12.653 1.00 93.19 73 ILE A O 1
ATOM 604 N N . GLN A 1 74 ? -6.477 4.563 13.894 1.00 94.25 74 GLN A N 1
ATOM 605 C CA . GLN A 1 74 ? -5.175 4.033 14.309 1.00 94.25 74 GLN A CA 1
ATOM 606 C C . GLN A 1 74 ? -4.290 3.631 13.121 1.00 94.25 74 GLN A C 1
ATOM 608 O O . GLN A 1 74 ? -3.080 3.846 13.158 1.00 94.25 74 GLN A O 1
ATOM 613 N N . LEU A 1 75 ? -4.871 3.056 12.060 1.00 94.69 75 LEU A N 1
ATOM 614 C CA . LEU A 1 75 ? -4.132 2.699 10.849 1.00 94.69 75 LEU A CA 1
ATOM 615 C C . LEU A 1 75 ? -3.595 3.952 10.148 1.00 94.69 75 LEU A C 1
ATOM 617 O O . LEU A 1 75 ? -2.433 3.979 9.739 1.00 94.69 75 LEU A O 1
ATOM 621 N N . LEU A 1 76 ? -4.431 4.986 10.025 1.00 94.06 76 LEU A N 1
ATOM 622 C CA . LEU A 1 76 ? -4.062 6.246 9.379 1.00 94.06 76 LEU A CA 1
ATOM 623 C C . LEU A 1 76 ? -2.999 7.002 10.176 1.00 94.06 76 LEU A C 1
ATOM 625 O O . LEU A 1 76 ? -2.009 7.431 9.592 1.00 94.06 76 LEU A O 1
ATOM 629 N N . GLU A 1 77 ? -3.163 7.112 11.495 1.00 94.81 77 GLU A N 1
ATOM 630 C CA . GLU A 1 77 ? -2.175 7.727 12.389 1.00 94.81 77 GLU A CA 1
ATOM 631 C C . GLU A 1 77 ? -0.839 6.984 12.329 1.00 94.81 77 GLU A C 1
ATOM 633 O O . GLU A 1 77 ? 0.217 7.607 12.202 1.00 94.81 77 GLU A O 1
ATOM 638 N N . LYS A 1 78 ? -0.872 5.643 12.341 1.00 94.69 78 LYS A N 1
ATOM 639 C CA . LYS A 1 78 ? 0.358 4.853 12.266 1.00 94.69 78 LYS A CA 1
ATOM 640 C C . LYS A 1 78 ? 1.055 5.003 10.920 1.00 94.69 78 LYS A C 1
ATOM 642 O O . LYS A 1 78 ? 2.282 5.064 10.867 1.00 94.69 78 LYS A O 1
ATOM 647 N N . PHE A 1 79 ? 0.297 5.074 9.830 1.00 95.25 79 PHE A N 1
ATOM 648 C CA . PHE A 1 79 ? 0.869 5.380 8.525 1.00 95.25 79 PHE A CA 1
ATOM 649 C C . PHE A 1 79 ? 1.471 6.789 8.500 1.00 95.25 79 PHE A C 1
ATOM 651 O O . PHE A 1 7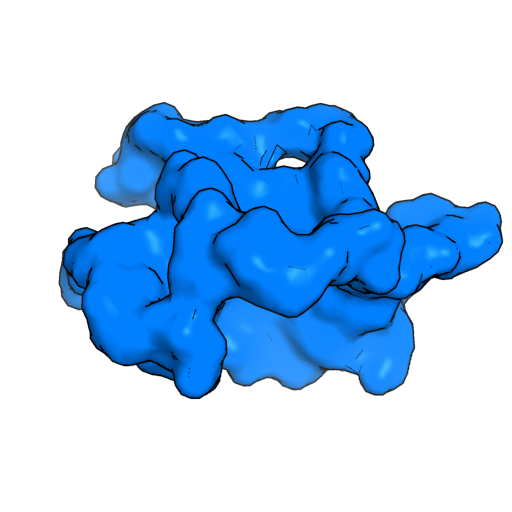9 ? 2.581 6.954 8.000 1.00 95.25 79 PHE A O 1
ATOM 658 N N . ASP A 1 80 ? 0.797 7.784 9.082 1.00 93.81 80 ASP A N 1
ATOM 659 C CA . ASP A 1 80 ? 1.273 9.170 9.128 1.00 93.81 80 ASP A CA 1
ATOM 660 C C . ASP A 1 80 ? 2.611 9.320 9.866 1.00 93.81 80 ASP A C 1
ATOM 662 O O . ASP A 1 80 ? 3.512 10.015 9.394 1.00 93.81 80 ASP A O 1
ATOM 666 N N . GLU A 1 81 ? 2.780 8.578 10.962 1.00 94.62 81 GLU A N 1
ATOM 667 C CA . GLU A 1 81 ? 4.029 8.490 11.724 1.00 94.62 81 GLU A CA 1
ATOM 668 C C . GLU A 1 81 ? 5.175 7.893 10.885 1.00 94.62 81 GLU A C 1
ATOM 670 O O . GLU A 1 81 ? 6.308 8.380 10.908 1.00 94.62 81 GLU A O 1
ATOM 675 N N . LEU A 1 82 ? 4.890 6.829 10.127 1.00 93.75 82 LEU A N 1
ATOM 676 C CA . LEU A 1 82 ? 5.909 6.030 9.441 1.00 93.75 82 LEU A CA 1
ATOM 677 C C . LEU A 1 82 ? 6.217 6.511 8.014 1.00 93.75 82 LEU A C 1
ATOM 679 O O . LEU A 1 82 ? 7.294 6.211 7.494 1.00 93.75 82 LEU A O 1
ATOM 683 N N . LYS A 1 83 ? 5.314 7.260 7.365 1.00 91.75 83 LYS A N 1
ATOM 684 C CA . LYS A 1 83 ? 5.427 7.622 5.938 1.00 91.75 83 LYS A CA 1
ATOM 685 C C . LYS A 1 83 ? 6.697 8.401 5.598 1.00 91.75 83 LYS A C 1
ATOM 687 O O . LYS A 1 83 ? 7.207 8.259 4.490 1.00 91.75 83 LYS A O 1
ATOM 692 N N . SER A 1 84 ? 7.213 9.181 6.552 1.00 91.19 84 SER A N 1
ATOM 693 C CA . SER A 1 84 ? 8.406 10.028 6.410 1.00 91.19 84 SER A CA 1
ATOM 694 C C . SER A 1 84 ? 9.721 9.245 6.315 1.00 91.19 84 SER A C 1
ATOM 696 O O . SER A 1 84 ? 10.741 9.805 5.919 1.00 91.19 84 SER A O 1
ATOM 698 N N . GLN A 1 85 ? 9.712 7.944 6.629 1.00 89.56 85 GLN A N 1
ATOM 699 C CA . GLN A 1 85 ? 10.891 7.077 6.510 1.00 89.56 85 GLN A CA 1
ATOM 700 C C . GLN A 1 85 ? 11.298 6.808 5.057 1.00 89.56 85 GLN A C 1
ATOM 702 O O . GLN A 1 85 ? 12.398 6.311 4.797 1.00 89.56 85 GLN A O 1
ATOM 707 N N . ILE A 1 86 ? 10.409 7.108 4.111 1.00 90.31 86 ILE A N 1
ATOM 708 C CA . ILE A 1 86 ? 10.628 6.916 2.685 1.00 90.31 86 ILE A CA 1
ATOM 709 C C . ILE A 1 86 ? 10.676 8.304 2.050 1.00 90.31 86 ILE A C 1
ATOM 711 O O . ILE A 1 86 ? 9.715 9.058 2.201 1.00 90.31 86 ILE A O 1
ATOM 715 N N . PRO A 1 87 ? 11.764 8.667 1.349 1.00 83.12 87 PRO A N 1
ATOM 716 C CA . PRO A 1 87 ? 11.932 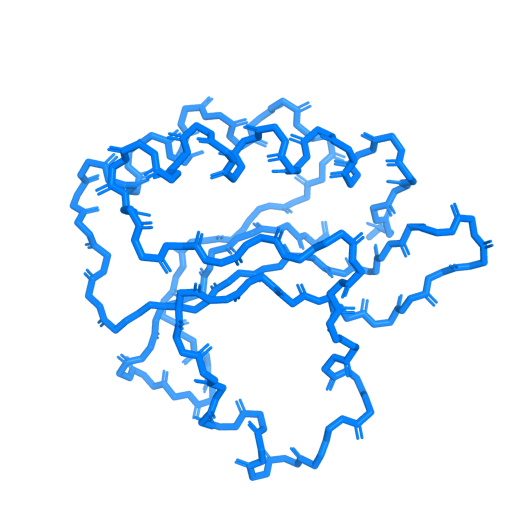9.982 0.730 1.00 83.12 87 PRO A CA 1
ATOM 717 C C . PRO A 1 87 ? 11.131 10.082 -0.581 1.00 83.12 87 PRO A C 1
ATOM 719 O O . PRO A 1 87 ? 11.652 10.452 -1.628 1.00 83.12 87 PRO A O 1
ATOM 722 N N . ASN A 1 88 ? 9.858 9.713 -0.509 1.00 87.88 88 ASN A N 1
ATOM 723 C CA . ASN A 1 88 ? 8.891 9.706 -1.587 1.00 87.88 88 ASN A CA 1
ATOM 724 C C . ASN A 1 88 ? 7.610 10.354 -1.098 1.00 87.88 88 ASN A C 1
ATOM 726 O O . ASN A 1 88 ? 7.356 10.477 0.106 1.00 87.88 88 ASN A O 1
ATOM 730 N N . SER A 1 89 ? 6.785 10.768 -2.045 1.00 88.25 89 SER A N 1
ATOM 731 C CA . SER A 1 89 ? 5.516 11.340 -1.655 1.00 88.25 89 SER A CA 1
ATOM 732 C C . SER A 1 89 ? 4.583 10.213 -1.217 1.00 88.25 89 SER A C 1
ATOM 734 O O . SER A 1 89 ? 4.668 9.085 -1.694 1.00 88.25 89 SER A O 1
ATOM 736 N N . SER A 1 90 ? 3.722 10.495 -0.252 1.00 92.12 90 SER A N 1
ATOM 737 C CA . SER A 1 90 ? 2.824 9.507 0.346 1.00 92.12 90 SER A CA 1
ATOM 738 C C . SER A 1 90 ? 1.378 9.914 0.127 1.00 92.12 90 SER A C 1
ATOM 740 O O . SER A 1 90 ? 1.060 11.104 0.053 1.00 92.12 90 SER A O 1
ATOM 742 N N . LEU A 1 91 ? 0.493 8.927 0.028 1.00 91.25 91 LEU A N 1
ATOM 743 C CA . LEU A 1 91 ? -0.943 9.153 -0.023 1.00 91.25 91 LEU A CA 1
ATOM 744 C C . LEU A 1 91 ? -1.680 8.311 1.013 1.00 91.25 91 LEU A C 1
ATOM 746 O O . LEU A 1 91 ? -1.344 7.154 1.242 1.00 91.25 91 LEU A O 1
ATOM 750 N N . SER A 1 92 ? -2.701 8.920 1.603 1.00 91.69 92 SER A N 1
ATOM 751 C CA . SER A 1 92 ? -3.687 8.299 2.486 1.00 91.69 92 SER A CA 1
ATOM 752 C C . SER A 1 92 ? -5.010 9.046 2.310 1.00 91.69 92 SER A C 1
ATOM 754 O O . SER A 1 92 ? -5.316 9.999 3.026 1.00 91.69 92 SER A O 1
ATOM 756 N N . LYS A 1 93 ? -5.783 8.681 1.284 1.00 92.56 93 LYS A N 1
ATOM 757 C CA . LYS A 1 93 ? -7.010 9.406 0.905 1.00 92.56 93 LYS A CA 1
ATOM 758 C C . LYS A 1 93 ? -8.043 8.486 0.242 1.00 92.56 93 LYS A C 1
ATOM 760 O O . LYS A 1 93 ? -7.664 7.393 -0.181 1.00 92.56 93 LYS A O 1
ATOM 765 N N . PRO A 1 94 ? -9.304 8.928 0.074 1.00 92.31 94 PRO A N 1
ATOM 766 C CA . PRO A 1 94 ? -10.271 8.214 -0.751 1.00 92.31 94 PRO A CA 1
ATOM 767 C C . PRO A 1 94 ? -9.734 7.987 -2.166 1.00 92.31 94 PRO A C 1
ATOM 769 O O . PRO A 1 94 ? -9.066 8.852 -2.749 1.00 92.31 94 PRO A O 1
ATOM 772 N N . TYR A 1 95 ? -10.005 6.812 -2.714 1.00 91.88 95 TYR A N 1
ATOM 773 C CA . TYR A 1 95 ? -9.535 6.418 -4.023 1.00 91.88 95 TYR A CA 1
ATOM 774 C C . TYR A 1 95 ? -10.372 7.089 -5.113 1.00 91.88 95 TYR A C 1
ATOM 776 O O . TYR A 1 95 ? -11.597 7.064 -5.103 1.00 91.88 95 TYR A O 1
ATOM 784 N N . SER A 1 96 ? -9.703 7.711 -6.083 1.00 87.50 96 SER A N 1
ATOM 785 C CA . SER A 1 96 ? -10.375 8.560 -7.072 1.00 87.50 96 SER A CA 1
ATOM 786 C C . SER A 1 96 ? -11.292 7.800 -8.027 1.00 87.50 96 SER A C 1
ATOM 788 O O . SER A 1 96 ? -12.213 8.403 -8.568 1.00 87.50 96 SER A O 1
ATOM 790 N N . LYS A 1 97 ? -11.040 6.505 -8.258 1.00 85.06 97 LYS A N 1
ATOM 791 C CA . LYS A 1 97 ? -11.876 5.665 -9.129 1.00 85.06 97 LYS A CA 1
ATOM 792 C C . LYS A 1 97 ? -13.033 4.991 -8.393 1.00 85.06 97 LYS A C 1
ATOM 794 O O . LYS A 1 97 ? -13.976 4.554 -9.035 1.00 85.06 97 LYS A O 1
ATOM 799 N N . ASN A 1 98 ? -12.947 4.893 -7.069 1.00 88.00 98 ASN A N 1
ATOM 800 C CA . ASN A 1 98 ? -13.971 4.285 -6.235 1.00 88.00 98 ASN A CA 1
ATOM 801 C C . ASN A 1 98 ? -13.927 4.934 -4.850 1.00 88.00 98 ASN A C 1
ATOM 803 O O . ASN A 1 98 ? -13.024 4.661 -4.060 1.00 88.00 98 ASN A O 1
ATOM 807 N N . THR A 1 99 ? -14.896 5.807 -4.579 1.00 85.38 99 THR A N 1
ATOM 808 C CA . THR A 1 99 ? -14.959 6.599 -3.343 1.00 85.38 99 THR A CA 1
ATOM 809 C C . THR A 1 99 ? -15.219 5.763 -2.096 1.00 85.38 99 THR A C 1
ATOM 811 O O . THR A 1 99 ? -14.941 6.243 -1.001 1.00 85.38 99 THR A O 1
ATOM 814 N N . ASP A 1 100 ? -15.698 4.529 -2.261 1.00 89.44 100 ASP A N 1
ATOM 815 C CA . ASP A 1 100 ? -15.916 3.578 -1.166 1.00 89.44 100 ASP A CA 1
ATOM 816 C C . ASP A 1 100 ? -14.610 2.891 -0.742 1.00 89.44 100 ASP A C 1
ATOM 818 O O . ASP A 1 100 ? -14.583 2.117 0.212 1.00 89.44 100 ASP A O 1
ATOM 822 N N . LEU A 1 101 ? -13.514 3.151 -1.461 1.00 93.50 101 LEU A N 1
ATOM 823 C CA . LEU A 1 101 ? -12.186 2.655 -1.144 1.00 93.50 101 LEU A CA 1
ATOM 824 C C . LEU A 1 101 ? -11.271 3.800 -0.725 1.00 93.50 101 LEU A C 1
ATOM 826 O O . LEU A 1 101 ? -11.329 4.919 -1.227 1.00 93.50 101 LEU A O 1
ATOM 830 N N . TYR A 1 102 ? -10.348 3.479 0.161 1.00 94.25 102 TYR A N 1
ATOM 831 C CA . TYR A 1 102 ? -9.241 4.313 0.586 1.00 94.25 102 TYR A CA 1
ATOM 832 C C . TYR A 1 102 ? -7.949 3.735 0.032 1.00 94.25 102 TYR A C 1
ATOM 834 O O . TYR A 1 102 ? -7.754 2.522 0.053 1.00 94.25 102 TYR A O 1
ATOM 842 N N . ILE A 1 103 ? -7.060 4.595 -0.449 1.00 94.88 103 ILE A N 1
ATOM 843 C CA . ILE A 1 103 ? -5.749 4.216 -0.974 1.00 94.88 103 ILE A CA 1
ATOM 844 C C . ILE A 1 103 ? -4.658 4.730 -0.033 1.00 94.88 103 ILE A C 1
ATOM 846 O O . ILE A 1 103 ? -4.661 5.903 0.359 1.00 94.88 103 ILE A O 1
ATOM 850 N N . ILE A 1 104 ? -3.734 3.842 0.338 1.00 95.56 104 ILE A N 1
ATOM 851 C CA . ILE A 1 104 ? -2.627 4.133 1.255 1.00 95.56 104 ILE A CA 1
ATOM 852 C C . ILE A 1 104 ? -1.317 3.637 0.636 1.00 95.56 104 ILE A C 1
ATOM 854 O O . ILE A 1 104 ? -1.229 2.474 0.244 1.00 95.56 104 ILE A O 1
ATOM 858 N N . GLY A 1 105 ? -0.293 4.492 0.556 1.00 95.19 105 GLY A N 1
ATOM 859 C CA . GLY A 1 105 ? 1.032 4.104 0.057 1.00 95.19 105 GLY A CA 1
ATOM 860 C C . GLY A 1 105 ? 1.909 5.266 -0.415 1.00 95.19 105 GLY A C 1
ATOM 861 O O . GLY A 1 105 ? 1.789 6.379 0.101 1.00 95.19 105 GLY A O 1
ATOM 862 N N . TRP A 1 106 ? 2.786 5.018 -1.393 1.00 95.06 106 TRP A N 1
ATOM 863 C CA . TRP A 1 106 ? 3.768 5.995 -1.896 1.00 95.06 106 TRP A CA 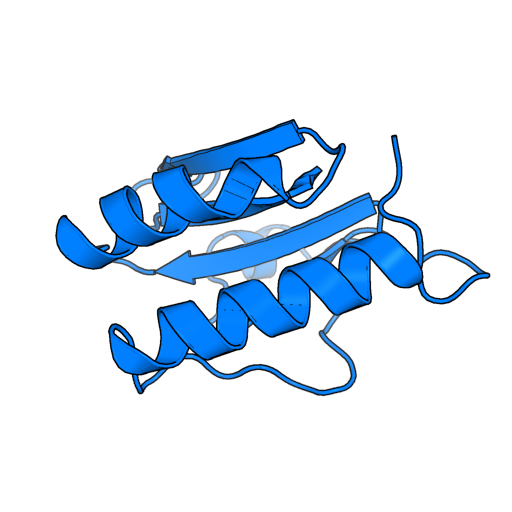1
ATOM 864 C C . TRP A 1 106 ? 3.798 6.121 -3.422 1.00 95.06 106 TRP A C 1
ATOM 866 O O . TRP A 1 106 ? 3.408 5.184 -4.123 1.00 95.06 106 TRP A O 1
ATOM 876 N N . PHE A 1 107 ? 4.295 7.281 -3.876 1.00 89.69 107 PHE A N 1
ATOM 877 C CA . PHE A 1 107 ? 4.449 7.739 -5.263 1.00 89.69 107 PHE A CA 1
ATOM 878 C C . PHE A 1 107 ? 5.720 8.593 -5.494 1.00 89.69 107 PHE A C 1
ATOM 880 O O . PHE A 1 107 ? 6.394 8.986 -4.504 1.00 89.69 107 PHE A O 1
#

Sequence (107 aa):
MALSYESVQKAYKVFHELKKILPELEIPSWPEDMSDWSESKRESPKINLVYGFDKKSDSGWENIVFFTSEPSIQLLEKFDELKSQIPNSSLSKPYSKNTDLYIIGWF

Radius of gyration: 12.7 Å; chains: 1; bounding box: 32×22×32 Å

Foldseek 3Di:
DWQAPVLVVLQLVLLVVLCVVVVLQAEDPQAAACCPPDLVCVLDDDANYWHFHPQDPNRIGRWIKGKDQDDDPVSVVSLVVSVVVHPFAWDWAQDPSYNSMTITTTD

Secondary structure (DSSP, 8-state):
--B-HHHHHHHHHHHHHHTTT-TT-B--SS--BGGGS-HHHHHSPPTTBEEEEEE-TTS-EEEEEEEESS--HHHHHHHHHHGGGSSS-EEEEEETTEEEEEEEEE-